Protein 4MQ3 (pdb70)

Structure (mmCIF, N/CA/C/O backbone):
data_4MQ3
#
_entry.id   4MQ3
#
_cell.length_a   28.254
_cell.length_b   66.643
_cell.length_c   32.619
_cell.angle_alpha   90.00
_cell.angle_beta   103.43
_cell.angle_gamma   90.00
#
_symmetry.space_group_name_H-M   'P 1 21 1'
#
loop_
_entity.id
_entity.type
_entity.pdbx_description
1 polymer Integrase
2 water water
#
loop_
_atom_site.group_PDB
_atom_site.id
_atom_site.type_symbol
_atom_site.label_atom_id
_atom_site.label_alt_id
_atom_site.label_comp_id
_atom_site.label_asym_id
_atom_site.label_entity_id
_atom_site.label_seq_id
_atom_site.pdbx_PDB_ins_code
_atom_site.Cartn_x
_atom_site.Cartn_y
_atom_site.Cartn_z
_atom_site.occupancy
_atom_site.B_iso_or_equiv
_atom_site.auth_seq_id
_atom_site.auth_comp_id
_atom_site.auth_asym_id
_atom_site.auth_atom_id
_atom_site.pdbx_PDB_model_num
ATOM 1 N N . MET A 1 4 ? 11.084 13.034 1.308 1.00 58.73 60 MET A N 1
ATOM 2 C CA . MET A 1 4 ? 12.234 13.829 0.837 1.00 27.58 60 MET A CA 1
ATOM 3 C C . MET A 1 4 ? 13.245 12.904 0.146 1.00 29.39 60 MET A C 1
ATOM 4 O O . MET A 1 4 ? 14.180 13.389 -0.480 1.00 32.72 60 MET A O 1
ATOM 9 N N . GLY A 1 5 ? 13.125 11.587 0.279 1.00 26.36 61 GLY A N 1
ATOM 10 C CA . GLY A 1 5 ? 14.112 10.726 -0.418 1.00 27.92 61 GLY A CA 1
ATOM 11 C C . GLY A 1 5 ? 15.541 10.673 0.121 1.00 17.61 61 GLY A C 1
ATOM 12 O O . GLY A 1 5 ? 16.417 10.086 -0.517 1.00 17.87 61 GLY A O 1
ATOM 13 N N . ILE A 1 6 ? 15.742 11.116 1.350 1.00 16.26 62 ILE A N 1
ATOM 14 C CA . ILE A 1 6 ? 17.073 11.029 1.933 1.00 13.45 62 ILE A CA 1
ATOM 15 C C . ILE A 1 6 ? 17.130 9.718 2.745 1.00 10.53 62 ILE A C 1
ATOM 16 O O . ILE A 1 6 ? 16.259 9.474 3.625 1.00 11.41 62 ILE A O 1
ATOM 21 N N . TRP A 1 7 ? 18.197 8.943 2.499 1.00 10.23 63 TRP A N 1
ATOM 22 C CA . TRP A 1 7 ? 18.511 7.815 3.333 1.00 9.95 63 TRP A CA 1
ATOM 23 C C . TRP A 1 7 ? 19.865 7.995 3.940 1.00 8.60 63 TRP A C 1
ATOM 24 O O . TRP A 1 7 ? 20.798 8.511 3.291 1.00 10.64 63 TRP A O 1
ATOM 35 N N . GLN A 1 8 ? 20.010 7.577 5.201 1.00 7.29 64 GLN A N 1
ATOM 36 C CA . GLN A 1 8 ? 21.293 7.656 5.914 1.00 6.64 64 GLN A CA 1
ATOM 37 C C . GLN A 1 8 ? 21.734 6.250 6.237 1.00 5.93 64 GLN A C 1
ATOM 38 O O . GLN A 1 8 ? 20.930 5.477 6.783 1.00 7.30 64 GLN A O 1
ATOM 44 N N . MET A 1 9 ? 22.967 5.888 5.913 1.00 6.11 65 MET A N 1
ATOM 45 C CA . MET A 1 9 ? 23.393 4.502 6.002 1.00 6.46 65 MET A CA 1
ATOM 46 C C . MET A 1 9 ? 24.735 4.383 6.684 1.00 5.94 65 MET A C 1
ATOM 47 O O . MET A 1 9 ? 25.576 5.278 6.615 1.00 6.54 65 MET A O 1
ATOM 52 N N . ASP A 1 10 ? 24.968 3.206 7.260 1.00 6.55 66 ASP A N 1
ATOM 53 C CA . ASP A 1 10 ? 26.280 2.819 7.806 1.00 7.34 66 ASP A CA 1
ATOM 54 C C . ASP A 1 10 ? 26.325 1.321 7.949 1.00 7.13 66 ASP A C 1
ATOM 55 O O . ASP A 1 10 ? 25.292 0.669 7.996 1.00 11.56 66 ASP A O 1
ATOM 60 N N . CYS A 1 11 ? 27.525 0.776 8.120 1.00 8.30 67 CYS A N 1
ATOM 61 C CA . CYS A 1 11 ? 27.648 -0.610 8.529 1.00 9.07 67 CYS A CA 1
AT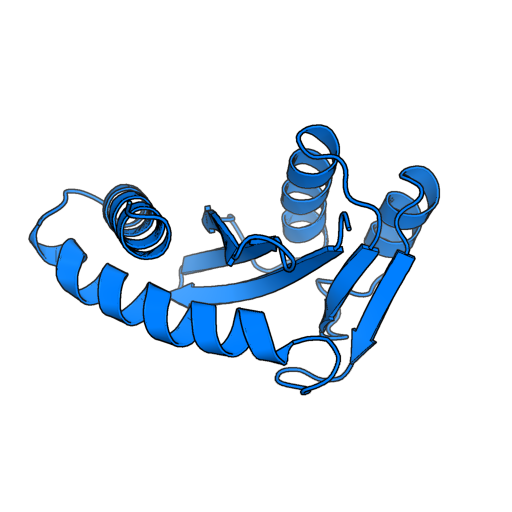OM 62 C C . CYS A 1 11 ? 27.913 -0.649 10.035 1.00 9.61 67 CYS A C 1
ATOM 63 O O . CYS A 1 11 ? 28.478 0.297 10.632 1.00 13.89 67 CYS A O 1
ATOM 66 N N . THR A 1 12 ? 27.474 -1.705 10.691 1.00 9.38 68 THR A N 1
ATOM 67 C CA . THR A 1 12 ? 27.770 -1.950 12.077 1.00 9.58 68 THR A CA 1
ATOM 68 C C . THR A 1 12 ? 28.149 -3.429 12.224 1.00 9.30 68 THR A C 1
ATOM 69 O O . THR A 1 12 ? 27.839 -4.235 11.392 1.00 13.39 68 THR A O 1
ATOM 73 N N . HIS A 1 13 ? 28.776 -3.760 13.322 1.00 11.22 69 HIS A N 1
ATOM 74 C CA . HIS A 1 13 ? 29.326 -5.060 13.564 1.00 11.62 69 HIS A CA 1
ATOM 75 C C . HIS A 1 13 ? 28.612 -5.741 14.706 1.00 11.19 69 HIS A C 1
ATOM 76 O O . HIS A 1 13 ? 28.352 -5.123 15.720 1.00 13.40 69 HIS A O 1
ATOM 83 N N . PHE A 1 14 ? 28.330 -7.032 14.545 1.00 11.84 70 PHE A N 1
ATOM 84 C CA . PHE A 1 14 ? 27.709 -7.814 15.602 1.00 10.94 70 PHE A CA 1
ATOM 85 C C . PHE A 1 14 ? 28.359 -9.159 15.615 1.00 12.22 70 PHE A C 1
ATOM 86 O O . PHE A 1 14 ? 28.183 -9.950 14.657 1.00 13.69 70 PHE A O 1
ATOM 94 N N . ASP A 1 15 ? 29.175 -9.398 16.658 1.00 15.55 71 ASP A N 1
ATOM 95 C CA . ASP A 1 15 ? 29.869 -10.671 16.783 1.00 20.14 71 ASP A CA 1
ATOM 96 C C . ASP A 1 15 ? 30.606 -11.032 15.516 1.00 18.81 71 ASP A C 1
ATOM 97 O O . ASP A 1 15 ? 30.519 -12.185 15.080 1.00 24.78 71 ASP A O 1
ATOM 102 N N . GLY A 1 16 ? 31.323 -10.072 14.912 1.00 18.41 72 GLY A N 1
ATOM 103 C CA . GLY A 1 16 ? 32.092 -10.357 13.688 1.00 22.96 72 GLY A CA 1
ATOM 104 C C . GLY A 1 16 ? 31.337 -10.330 12.370 1.00 23.87 72 GLY A C 1
ATOM 105 O O . GLY A 1 16 ? 31.968 -10.295 11.315 1.00 26.38 72 GLY A O 1
ATOM 106 N N . LYS A 1 17 ? 30.005 -10.335 12.427 1.00 14.95 73 LYS A N 1
ATOM 107 C CA . LYS A 1 17 ? 29.181 -10.175 11.225 1.00 13.18 73 LYS A CA 1
ATOM 108 C C . LYS A 1 17 ? 28.957 -8.728 10.914 1.00 11.65 73 LYS A C 1
ATOM 109 O O . LYS A 1 17 ? 29.087 -7.888 11.810 1.00 13.23 73 LYS A O 1
ATOM 115 N N . ILE A 1 18 ? 28.792 -8.423 9.634 1.00 10.90 74 ILE A N 1
ATOM 116 C CA . ILE A 1 18 ? 28.670 -7.067 9.181 1.00 10.90 74 ILE A CA 1
ATOM 117 C C . ILE A 1 18 ? 27.191 -6.828 8.795 1.00 9.60 74 ILE A C 1
ATOM 118 O O . ILE A 1 18 ? 26.640 -7.580 7.988 1.00 11.31 74 ILE A O 1
ATOM 123 N N . ILE A 1 19 ? 26.595 -5.764 9.342 1.00 9.11 75 ILE A N 1
ATOM 124 C CA . ILE A 1 19 ? 25.207 -5.462 9.068 1.00 8.73 75 ILE A CA 1
ATOM 125 C C . ILE A 1 19 ? 25.180 -4.062 8.419 1.00 7.79 75 ILE A C 1
ATOM 126 O O . ILE A 1 19 ? 25.672 -3.081 9.009 1.00 8.66 75 ILE A O 1
ATOM 131 N N . LEU A 1 20 ? 24.625 -3.991 7.235 1.00 7.59 76 LEU A N 1
ATOM 132 C CA . LEU A 1 20 ? 24.405 -2.686 6.581 1.00 7.29 76 LEU A CA 1
ATOM 133 C C . LEU A 1 20 ? 23.029 -2.176 7.019 1.00 6.70 76 LEU A C 1
ATOM 134 O O . LEU A 1 20 ? 22.034 -2.907 6.892 1.00 8.64 76 LEU A O 1
ATOM 139 N N . VAL A 1 21 ? 22.984 -0.946 7.504 1.00 6.50 77 VAL A N 1
ATOM 140 C CA . VAL A 1 21 ? 21.754 -0.339 8.054 1.00 6.73 77 VAL A CA 1
ATOM 141 C C . VAL A 1 21 ? 21.467 0.935 7.313 1.00 6.57 77 VAL A C 1
ATOM 142 O O . VAL A 1 21 ? 22.336 1.755 7.035 1.00 6.72 77 VAL A O 1
ATOM 146 N N . GLY A 1 22 ? 20.172 1.140 7.032 1.00 7.38 78 GLY A N 1
ATOM 147 C CA . GLY A 1 22 ? 19.699 2.424 6.503 1.00 7.88 78 GLY A CA 1
ATOM 148 C C . GLY A 1 22 ? 18.486 2.905 7.274 1.00 7.38 78 GLY A C 1
ATOM 149 O O . GLY A 1 22 ? 17.653 2.116 7.734 1.00 8.50 78 GLY A O 1
ATOM 150 N N . ILE A 1 23 ? 18.392 4.230 7.377 1.00 6.71 79 ILE A N 1
ATOM 151 C CA . ILE A 1 23 ? 17.187 4.900 7.863 1.00 7.32 79 ILE A CA 1
ATOM 152 C C . ILE A 1 23 ? 16.711 5.869 6.780 1.00 6.82 79 ILE A C 1
ATOM 153 O O . ILE A 1 23 ? 17.492 6.687 6.268 1.00 7.37 79 ILE A O 1
ATOM 158 N N . HIS A 1 24 ? 15.402 5.773 6.483 1.00 7.01 80 HIS A N 1
ATOM 159 C CA . HIS A 1 24 ? 14.735 6.739 5.616 1.00 7.08 80 HIS A CA 1
ATOM 160 C C . HIS A 1 24 ? 14.424 7.930 6.478 1.00 7.56 80 HIS A C 1
ATOM 161 O O . HIS A 1 24 ? 13.585 7.861 7.367 1.00 8.10 80 HIS A O 1
ATOM 168 N N . VAL A 1 25 ? 15.159 9.025 6.282 1.00 8.37 81 VAL A N 1
ATOM 169 C CA . VAL A 1 25 ? 15.160 10.096 7.219 1.00 9.64 81 VAL A CA 1
ATOM 170 C C . VAL A 1 25 ? 13.755 10.695 7.470 1.00 10.52 81 VAL A C 1
ATOM 171 O O . VAL A 1 25 ? 13.423 10.958 8.606 1.00 13.32 81 VAL A O 1
ATOM 175 N N . GLU A 1 26 ? 12.973 10.901 6.443 1.00 10.81 82 GLU A N 1
ATOM 176 C CA . GLU A 1 26 ? 11.740 11.604 6.773 1.00 13.04 82 GLU A CA 1
ATOM 177 C C . GLU A 1 26 ? 10.709 10.785 7.471 1.00 9.55 82 GLU A C 1
ATOM 178 O O . GLU A 1 26 ? 9.847 11.363 8.148 1.00 11.78 82 GLU A O 1
ATOM 184 N N . SER A 1 27 ? 10.729 9.4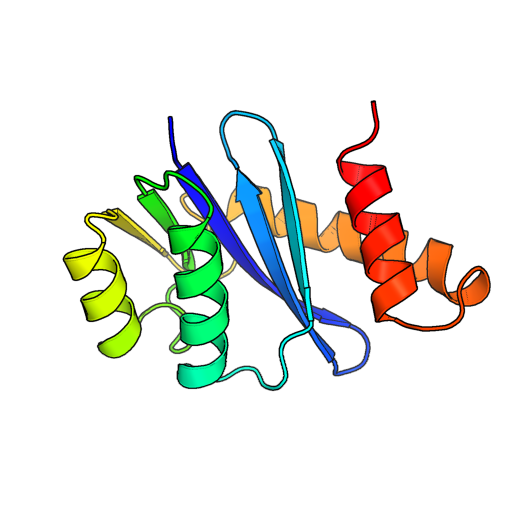49 7.355 1.00 8.32 83 SER A N 1
ATOM 185 C CA . SER A 1 27 ? 9.750 8.611 8.001 1.00 7.84 83 SER A CA 1
ATOM 186 C C . SER A 1 27 ? 10.276 7.862 9.217 1.00 8.07 83 SER A C 1
ATOM 187 O O . SER A 1 27 ? 9.455 7.324 9.967 1.00 10.22 83 SER A O 1
ATOM 190 N N . GLY A 1 28 ? 11.602 7.729 9.338 1.00 7.69 84 GLY A N 1
ATOM 191 C CA . GLY A 1 28 ? 12.176 6.844 10.359 1.00 8.81 84 GLY A CA 1
ATOM 192 C C . GLY A 1 28 ? 12.224 5.382 9.975 1.00 7.72 84 GLY A C 1
ATOM 193 O O . GLY A 1 28 ? 12.704 4.585 10.796 1.00 9.02 84 GLY A O 1
ATOM 194 N N . TYR A 1 29 ? 11.772 4.967 8.785 1.00 6.84 85 TYR A N 1
ATOM 195 C CA . TYR A 1 29 ? 11.796 3.554 8.448 1.00 7.27 85 TYR A CA 1
ATOM 196 C C . TYR A 1 29 ? 13.193 2.996 8.399 1.00 6.72 85 TYR A C 1
ATOM 197 O O . TYR A 1 29 ? 14.098 3.614 7.848 1.00 7.15 85 TYR A O 1
ATOM 206 N N . ILE A 1 30 ? 13.387 1.833 9.005 1.00 7.27 86 ILE A N 1
ATOM 207 C CA . ILE A 1 30 ? 14.677 1.174 9.096 1.00 7.28 86 ILE A CA 1
ATOM 208 C C . ILE A 1 30 ? 14.745 -0.028 8.166 1.00 7.66 86 ILE A C 1
ATOM 209 O O . ILE A 1 30 ? 13.805 -0.847 8.092 1.00 8.48 86 ILE A O 1
ATOM 214 N N . TRP A 1 31 ? 15.875 -0.170 7.498 1.00 8.18 87 TRP A N 1
ATOM 215 C CA . TRP A 1 31 ? 16.247 -1.274 6.664 1.00 9.22 87 TRP A CA 1
ATOM 216 C C . TRP A 1 31 ? 17.566 -1.851 7.129 1.00 7.93 87 TRP A C 1
ATOM 217 O O . TRP A 1 31 ? 18.457 -1.072 7.489 1.00 8.61 87 TRP A O 1
ATOM 228 N N . ALA A 1 32 ? 17.748 -3.164 7.126 1.00 8.65 88 ALA A N 1
ATOM 229 C CA . ALA A 1 32 ? 19.046 -3.712 7.452 1.00 8.99 88 ALA A CA 1
ATOM 230 C C . ALA A 1 32 ? 19.259 -5.050 6.799 1.00 10.38 88 ALA A C 1
ATOM 231 O O . ALA A 1 32 ? 18.302 -5.858 6.645 1.00 14.29 88 ALA A O 1
ATOM 233 N N . GLN A 1 33 ? 20.508 -5.352 6.460 1.00 10.66 89 GLN A N 1
ATOM 234 C CA . GLN A 1 33 ? 20.851 -6.645 5.809 1.00 14.32 89 GLN A CA 1
ATOM 235 C C . GLN A 1 33 ? 22.238 -7.038 6.263 1.00 11.16 89 GLN A C 1
ATOM 236 O O . GLN A 1 33 ? 23.130 -6.202 6.264 1.00 11.78 89 GLN A O 1
ATOM 242 N N . ILE A 1 34 ? 22.450 -8.319 6.575 1.00 11.26 90 ILE A N 1
ATOM 243 C CA . ILE A 1 34 ? 23.803 -8.802 6.770 1.00 11.43 90 ILE A CA 1
ATOM 244 C C . ILE A 1 34 ? 24.475 -8.839 5.412 1.00 11.35 90 ILE A C 1
ATOM 245 O O . ILE A 1 34 ? 23.887 -9.349 4.447 1.00 14.49 90 ILE A O 1
ATOM 250 N N . ILE A 1 35 ? 25.717 -8.385 5.346 1.00 11.81 91 ILE A N 1
ATOM 251 C CA . ILE A 1 35 ? 26.512 -8.449 4.114 1.00 12.37 91 ILE A CA 1
ATOM 252 C C . ILE A 1 35 ? 27.781 -9.269 4.372 1.00 12.20 91 ILE A C 1
ATOM 253 O O . ILE A 1 35 ? 28.221 -9.425 5.487 1.00 12.97 91 ILE A O 1
ATOM 258 N N . SER A 1 36 ? 28.362 -9.842 3.335 1.00 14.80 92 SER A N 1
ATOM 259 C CA . SER A 1 36 ? 29.384 -10.858 3.508 1.00 17.93 92 SER A CA 1
ATOM 260 C C . SER A 1 36 ? 30.687 -10.317 4.057 1.00 17.94 92 SER A C 1
ATOM 261 O O . SER A 1 36 ? 31.399 -11.013 4.778 1.00 19.90 92 SER A O 1
ATOM 264 N N . GLN A 1 37 ? 31.130 -9.169 3.585 1.00 18.33 93 GLN A N 1
ATOM 265 C CA . GLN A 1 37 ? 32.407 -8.604 4.043 1.00 24.45 93 GLN A CA 1
ATOM 266 C C . GLN A 1 37 ? 32.278 -7.121 3.996 1.00 23.68 93 GLN A C 1
ATOM 267 O O . GLN A 1 37 ? 31.459 -6.568 3.245 1.00 19.81 93 GLN A O 1
ATOM 273 N N . GLU A 1 38 ? 33.048 -6.460 4.840 1.00 22.63 94 GLU A N 1
ATOM 274 C CA . GLU A 1 38 ? 33.043 -5.050 4.834 1.00 24.08 94 GLU A CA 1
ATOM 275 C C . GLU A 1 38 ? 34.110 -4.599 3.824 1.00 21.42 94 GLU A C 1
ATOM 276 O O . GLU A 1 38 ? 35.319 -4.329 4.157 1.00 22.56 94 GLU A O 1
ATOM 282 N N . THR A 1 39 ? 33.651 -4.510 2.564 1.00 19.21 95 THR A N 1
ATOM 283 C CA . THR A 1 39 ? 34.494 -4.152 1.412 1.00 18.79 95 THR A CA 1
ATOM 284 C C . THR A 1 39 ? 33.701 -3.191 0.535 1.00 17.01 95 THR A C 1
ATOM 285 O O . THR A 1 39 ? 32.491 -3.137 0.608 1.00 16.51 95 THR A O 1
ATOM 289 N N . ALA A 1 40 ? 34.394 -2.435 -0.303 1.00 16.78 96 ALA A N 1
ATOM 290 C CA . ALA A 1 40 ? 33.731 -1.560 -1.222 1.00 15.32 96 ALA A CA 1
ATOM 291 C C . ALA A 1 40 ? 32.769 -2.296 -2.146 1.00 13.73 96 ALA A C 1
ATOM 292 O O . ALA A 1 40 ? 31.666 -1.828 -2.388 1.00 12.61 96 ALA A O 1
ATOM 294 N N . ASP A 1 41 ? 33.199 -3.416 -2.717 1.00 15.56 97 ASP A N 1
ATOM 295 C CA . ASP A 1 41 ? 32.342 -4.205 -3.637 1.00 15.07 97 ASP A CA 1
ATOM 296 C C . ASP A 1 41 ? 31.099 -4.712 -2.957 1.00 13.57 97 ASP A C 1
ATOM 297 O O . ASP A 1 41 ? 29.993 -4.605 -3.491 1.00 15.20 97 ASP A O 1
ATOM 302 N N . CYS A 1 42 ? 31.242 -5.252 -1.776 1.00 15.20 98 CYS A N 1
ATOM 303 C CA . CYS A 1 42 ? 30.056 -5.798 -1.114 1.00 13.10 98 CYS A CA 1
ATOM 304 C C . CYS A 1 42 ? 29.133 -4.652 -0.711 1.00 12.32 98 CYS A C 1
ATOM 305 O O . CYS A 1 42 ? 27.881 -4.811 -0.773 1.00 13.06 98 CYS A O 1
ATOM 308 N N . THR A 1 43 ? 29.667 -3.523 -0.214 1.00 11.91 99 THR A N 1
ATOM 309 C CA . THR A 1 43 ? 28.834 -2.429 0.207 1.00 10.92 99 THR A CA 1
ATOM 310 C C . THR A 1 43 ? 28.068 -1.868 -0.980 1.00 10.78 99 THR A C 1
ATOM 311 O O . THR A 1 43 ? 26.822 -1.677 -0.899 1.00 10.52 99 THR A O 1
ATOM 315 N N . VAL A 1 44 ? 28.693 -1.634 -2.109 1.00 10.83 100 VAL A N 1
ATOM 316 C CA . VAL A 1 44 ? 27.967 -1.022 -3.231 1.00 9.87 100 VAL A CA 1
ATOM 317 C C . VAL A 1 44 ? 26.902 -1.947 -3.797 1.00 9.35 100 VAL A C 1
ATOM 318 O O . VAL A 1 44 ? 25.874 -1.489 -4.287 1.00 9.75 100 VAL A O 1
ATOM 322 N N . LYS A 1 45 ? 27.150 -3.245 -3.791 1.00 10.56 101 LYS A N 1
ATOM 323 C CA . LYS A 1 45 ? 26.175 -4.198 -4.302 1.00 11.30 101 LYS A CA 1
ATOM 324 C C . LYS A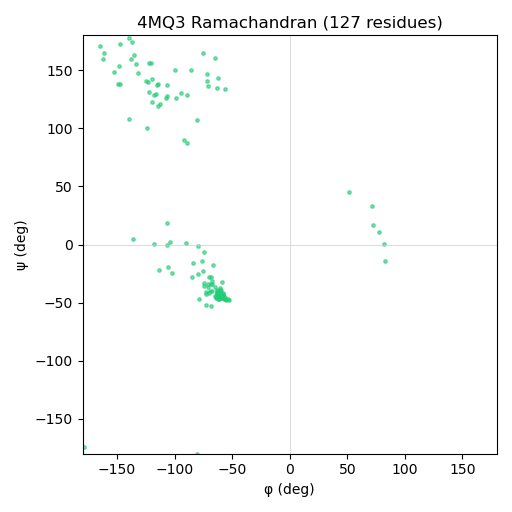 1 45 ? 24.907 -4.090 -3.510 1.00 11.59 101 LYS A C 1
ATOM 325 O O . LYS A 1 45 ? 23.786 -4.069 -4.056 1.00 11.52 101 LYS A O 1
ATOM 331 N N . ALA A 1 46 ? 25.028 -4.008 -2.170 1.00 11.36 102 ALA A N 1
ATOM 332 C CA . ALA A 1 46 ? 23.850 -3.967 -1.317 1.00 11.87 102 ALA A CA 1
ATOM 333 C C . ALA A 1 46 ? 23.175 -2.570 -1.469 1.00 11.71 102 ALA A C 1
ATOM 334 O O . ALA A 1 46 ? 21.925 -2.448 -1.516 1.00 13.24 102 ALA A O 1
ATOM 336 N N . VAL A 1 47 ? 23.970 -1.485 -1.527 1.00 11.04 103 VAL A N 1
ATOM 337 C CA . VAL A 1 47 ? 23.384 -0.165 -1.671 1.00 10.98 103 VAL A CA 1
ATOM 338 C C . VAL A 1 47 ? 22.645 -0.045 -3.003 1.00 10.97 103 VAL A C 1
ATOM 339 O O . VAL A 1 47 ? 21.543 0.507 -3.057 1.00 11.92 103 VAL A O 1
ATOM 343 N N . LEU A 1 48 ? 23.236 -0.549 -4.101 1.00 11.16 104 LEU A N 1
ATOM 344 C CA . LEU A 1 48 ? 22.592 -0.382 -5.430 1.00 11.99 104 LEU A CA 1
ATOM 345 C C . LEU A 1 48 ? 21.224 -1.027 -5.419 1.00 15.24 104 LEU A C 1
ATOM 346 O O . LEU A 1 48 ? 20.265 -0.552 -6.007 1.00 15.62 104 LEU A O 1
ATOM 351 N N . GLN A 1 49 ? 21.109 -2.161 -4.786 1.00 14.38 105 GLN A N 1
ATOM 352 C CA . GLN A 1 49 ? 19.794 -2.788 -4.816 1.00 18.83 105 GLN A CA 1
ATOM 353 C C . GLN A 1 49 ? 18.770 -2.034 -3.958 1.00 16.63 105 GLN A C 1
ATOM 354 O O . GLN A 1 49 ? 17.616 -1.967 -4.325 1.00 19.45 105 GLN A O 1
ATOM 360 N N . LEU A 1 50 ? 19.170 -1.427 -2.819 1.00 14.18 106 LEU A N 1
ATOM 361 C CA . LEU A 1 50 ? 18.301 -0.554 -2.032 1.00 14.13 106 LEU A CA 1
ATOM 362 C C . LEU A 1 50 ? 17.880 0.597 -2.893 1.00 12.50 106 LEU A C 1
ATOM 363 O O . LEU A 1 50 ? 16.711 0.928 -2.965 1.00 14.32 106 LEU A O 1
ATOM 368 N N . LEU A 1 51 ? 18.862 1.178 -3.595 1.00 12.92 107 LEU A N 1
ATOM 369 C CA . LEU A 1 51 ? 18.551 2.273 -4.551 1.00 14.04 107 LEU A CA 1
ATOM 370 C C . LEU A 1 51 ? 17.585 1.897 -5.662 1.00 15.96 107 LEU A C 1
ATOM 371 O O . LEU A 1 51 ? 16.829 2.747 -6.121 1.00 18.64 107 LEU A O 1
ATOM 376 N N . SER A 1 52 ? 17.619 0.631 -6.093 1.00 17.82 108 SER A N 1
ATOM 377 C CA . SER A 1 52 ? 16.747 0.156 -7.135 1.00 22.99 108 SER A CA 1
ATOM 378 C C . SER A 1 52 ? 15.349 -0.019 -6.647 1.00 24.02 108 SER A C 1
ATOM 379 O O . SER A 1 52 ? 14.394 0.197 -7.381 1.00 35.65 108 SER A O 1
ATOM 382 N N . ALA A 1 53 ? 15.227 -0.385 -5.397 1.00 19.11 109 ALA A N 1
ATOM 383 C CA . ALA A 1 53 ? 13.911 -0.619 -4.824 1.00 18.02 109 ALA A CA 1
ATOM 384 C C . ALA A 1 53 ? 13.212 0.593 -4.303 1.00 18.25 109 ALA A C 1
ATOM 385 O O . ALA A 1 53 ? 12.001 0.523 -4.172 1.00 29.28 109 ALA A O 1
ATOM 387 N N . HIS A 1 54 ? 13.945 1.621 -3.863 1.00 18.18 110 HIS A N 1
ATOM 388 C CA . HIS A 1 54 ? 13.369 2.817 -3.231 1.00 16.52 110 HIS A CA 1
ATOM 389 C C . HIS A 1 54 ? 13.768 4.062 -3.990 1.00 20.39 110 HIS A C 1
ATOM 390 O O . HIS A 1 54 ? 14.709 4.051 -4.748 1.00 27.75 110 HIS A O 1
ATOM 397 N N . ASN A 1 55 ? 13.005 5.116 -3.886 1.00 19.56 111 ASN A N 1
ATOM 398 C CA . ASN A 1 55 ? 13.230 6.332 -4.677 1.00 22.10 111 ASN A CA 1
ATOM 399 C C . ASN A 1 55 ? 14.126 7.236 -3.822 1.00 17.36 111 ASN A C 1
ATOM 400 O O . ASN A 1 55 ? 13.652 8.066 -3.098 1.00 23.27 111 ASN A O 1
ATOM 405 N N . VAL A 1 56 ? 15.427 7.086 -3.982 1.00 19.96 112 VAL A N 1
ATOM 406 C CA . VAL A 1 56 ? 16.430 7.769 -3.152 1.00 17.75 112 VAL A CA 1
ATOM 407 C C . VAL A 1 56 ? 16.964 8.998 -3.874 1.00 19.17 112 VAL A C 1
ATOM 408 O O . VAL A 1 56 ? 17.418 8.836 -4.997 1.00 24.55 112 VAL A O 1
ATOM 412 N N . THR A 1 57 ? 16.929 10.186 -3.264 1.00 19.08 113 THR A N 1
ATOM 413 C CA . THR A 1 57 ? 17.474 11.381 -3.866 1.00 21.43 113 THR A CA 1
ATOM 414 C C . THR A 1 57 ? 18.831 11.781 -3.296 1.00 12.13 113 THR A C 1
ATOM 415 O O . THR A 1 57 ? 19.595 12.513 -3.914 1.00 11.79 113 THR A O 1
ATOM 419 N N . GLU A 1 58 ? 19.102 11.350 -2.058 1.00 10.89 114 GLU A N 1
ATOM 420 C CA . GLU A 1 58 ? 20.333 11.698 -1.366 1.00 9.35 114 GLU A CA 1
ATOM 421 C C . GLU A 1 58 ? 20.697 10.552 -0.428 1.00 8.49 114 GLU A C 1
ATOM 422 O O . GLU A 1 58 ? 19.801 10.019 0.250 1.00 9.50 114 GLU A O 1
ATOM 428 N N . LEU A 1 59 ? 21.978 10.207 -0.385 1.00 7.32 115 LEU A N 1
ATOM 429 C CA . LEU A 1 59 ? 22.513 9.215 0.508 1.00 7.14 115 LEU A CA 1
ATOM 430 C C . LEU A 1 59 ? 23.487 9.891 1.401 1.00 6.59 115 LEU A C 1
ATOM 431 O O . LEU A 1 59 ? 24.433 10.568 0.928 1.00 7.69 115 LEU A O 1
ATOM 436 N N . GLN A 1 60 ? 23.339 9.698 2.706 1.00 6.27 116 GLN A N 1
ATOM 437 C CA . GLN A 1 60 ? 24.185 10.287 3.737 1.00 6.46 116 GLN A CA 1
ATOM 438 C C . GLN A 1 60 ? 24.977 9.161 4.394 1.00 5.68 116 GLN A C 1
ATOM 439 O O . GLN A 1 60 ? 24.402 8.210 4.931 1.00 6.55 116 GLN A O 1
ATOM 445 N N . THR A 1 61 ? 26.306 9.245 4.333 1.00 6.25 117 THR A N 1
ATOM 446 C CA . THR A 1 61 ? 27.188 8.174 4.790 1.00 6.00 117 THR A CA 1
ATOM 447 C C . THR A 1 61 ? 28.366 8.773 5.511 1.00 5.93 117 THR A C 1
ATOM 448 O O . THR A 1 61 ? 28.567 9.986 5.592 1.00 6.11 117 THR A O 1
ATOM 452 N N . ASP A 1 62 ? 29.236 7.888 6.038 1.00 6.33 118 ASP A N 1
ATOM 453 C CA . ASP A 1 62 ? 30.561 8.316 6.441 1.00 7.02 118 ASP A CA 1
ATOM 454 C C . ASP A 1 62 ? 31.484 8.406 5.220 1.00 6.25 118 ASP A C 1
ATOM 455 O O . ASP A 1 62 ? 31.087 8.230 4.068 1.00 6.96 118 ASP A O 1
ATOM 460 N N . ASN A 1 63 ? 32.746 8.792 5.470 1.00 6.72 119 ASN A N 1
ATOM 461 C CA . ASN A 1 63 ? 33.731 9.064 4.431 1.00 7.13 119 ASN A CA 1
ATOM 462 C C . ASN A 1 63 ? 34.790 7.979 4.333 1.00 7.52 119 ASN A C 1
ATOM 463 O O . ASN A 1 63 ? 35.844 8.186 3.726 1.00 8.66 119 ASN A O 1
ATOM 468 N N . GLY A 1 64 ? 34.503 6.812 4.870 1.00 8.06 120 GLY A N 1
ATOM 469 C CA . GLY A 1 64 ? 35.403 5.674 4.798 1.00 9.21 120 GLY A CA 1
ATOM 470 C C . GLY A 1 64 ? 35.399 5.028 3.442 1.00 8.31 120 GLY A C 1
ATOM 471 O O . GLY A 1 64 ? 34.533 5.284 2.587 1.00 8.28 120 GLY A O 1
ATOM 472 N N . PRO A 1 65 ? 36.405 4.188 3.193 1.00 9.63 121 PRO A N 1
ATOM 473 C CA . PRO A 1 65 ? 36.652 3.708 1.849 1.00 9.64 121 PRO A CA 1
ATOM 474 C C . PRO A 1 65 ? 35.545 2.821 1.348 1.00 9.62 121 PRO A C 1
ATOM 475 O O . PRO A 1 65 ? 35.467 2.638 0.138 1.00 13.52 121 PRO A O 1
ATOM 479 N N . ASN A 1 66 ? 34.699 2.283 2.164 1.00 10.52 122 ASN A N 1
ATOM 480 C CA . ASN A 1 66 ? 33.596 1.413 1.809 1.00 15.19 122 ASN A CA 1
ATOM 481 C C . ASN A 1 66 ? 32.339 2.185 1.264 1.00 11.87 122 ASN A C 1
ATOM 482 O O . ASN A 1 66 ? 31.533 1.667 0.477 1.00 14.68 122 ASN A O 1
ATOM 487 N N . PHE A 1 67 ? 32.214 3.443 1.669 1.00 10.77 123 PHE A N 1
ATOM 488 C CA . PHE A 1 67 ? 31.045 4.271 1.262 1.00 10.39 123 PHE A CA 1
ATOM 489 C C . PHE A 1 67 ? 31.469 5.393 0.370 1.00 9.82 123 PHE A C 1
ATOM 490 O O . PHE A 1 67 ? 30.630 5.953 -0.359 1.00 13.04 123 PHE A O 1
ATOM 498 N N . LYS A 1 68 ? 32.720 5.795 0.400 1.00 8.93 124 LYS A N 1
ATOM 499 C CA . LYS A 1 68 ? 33.214 6.926 -0.373 1.00 9.54 124 LYS A CA 1
ATOM 500 C C . LYS A 1 68 ? 34.365 6.384 -1.192 1.00 9.27 124 LYS A C 1
ATOM 501 O O . LYS A 1 68 ? 35.495 6.148 -0.697 1.00 12.09 124 LYS A O 1
ATOM 507 N N . ASN A 1 69 ? 34.119 6.101 -2.465 1.00 10.48 125 ASN A N 1
ATOM 508 C CA . ASN A 1 69 ? 35.130 5.542 -3.366 1.00 11.01 125 ASN A CA 1
ATOM 509 C C . ASN A 1 69 ? 34.621 5.714 -4.793 1.00 10.86 125 ASN A C 1
ATOM 510 O O . ASN A 1 69 ? 33.470 6.101 -4.985 1.00 11.22 125 ASN A O 1
ATOM 515 N N . GLN A 1 70 ? 35.442 5.454 -5.784 1.00 12.42 126 GLN A N 1
ATOM 516 C CA . GLN A 1 70 ? 35.075 5.768 -7.177 1.00 13.68 126 GLN A CA 1
ATOM 517 C C . GLN A 1 70 ? 33.938 4.923 -7.702 1.00 11.63 126 GLN A C 1
ATOM 518 O O . GLN A 1 70 ? 33.152 5.380 -8.563 1.00 11.92 126 GLN A O 1
ATOM 524 N N . LYS A 1 71 ? 33.770 3.698 -7.274 1.00 10.73 127 LYS A N 1
ATOM 525 C CA . LYS A 1 71 ? 32.704 2.820 -7.689 1.00 11.59 127 LYS A CA 1
ATOM 526 C C . LYS A 1 71 ? 31.350 3.330 -7.153 1.00 9.63 127 LYS A C 1
ATOM 527 O O . LYS A 1 71 ? 30.392 3.508 -7.912 1.00 10.37 127 LYS A O 1
ATOM 533 N N . MET A 1 72 ? 31.282 3.554 -5.859 1.00 10.33 128 MET A N 1
ATOM 534 C CA . MET A 1 72 ? 30.111 4.134 -5.244 1.00 9.92 128 MET A CA 1
ATOM 535 C C . MET A 1 72 ? 29.772 5.476 -5.891 1.00 9.01 128 MET A C 1
ATOM 536 O O . MET A 1 72 ? 28.619 5.811 -6.164 1.00 8.98 128 MET A O 1
ATOM 541 N N . GLU A 1 73 ? 30.813 6.329 -6.097 1.00 9.56 129 GLU A N 1
ATOM 542 C CA . GLU A 1 73 ? 30.618 7.627 -6.692 1.00 10.70 129 GLU A CA 1
ATOM 543 C C . GLU A 1 73 ? 29.930 7.452 -8.057 1.00 9.46 129 GLU A C 1
ATOM 544 O O . GLU A 1 73 ? 29.011 8.220 -8.376 1.00 10.54 129 GLU A O 1
ATOM 550 N N . GLY A 1 74 ? 30.436 6.518 -8.855 1.00 9.87 130 GLY A N 1
ATOM 551 C CA . GLY A 1 74 ? 29.850 6.295 -10.179 1.00 10.51 130 GLY A CA 1
ATOM 552 C C . GLY A 1 74 ? 28.419 5.813 -10.115 1.00 8.74 130 GLY A C 1
ATOM 553 O O . GLY A 1 74 ? 27.557 6.267 -10.891 1.00 8.68 130 GLY A O 1
ATOM 554 N N . VAL A 1 75 ? 28.123 4.876 -9.201 1.00 7.95 131 VAL A N 1
ATOM 555 C CA . VAL A 1 75 ? 26.780 4.383 -9.038 1.00 8.01 131 VAL A CA 1
ATOM 556 C C . VAL A 1 75 ? 25.828 5.484 -8.623 1.00 7.64 131 VAL A C 1
ATOM 557 O O . VAL A 1 75 ? 24.727 5.636 -9.161 1.00 8.73 131 VAL A O 1
ATOM 561 N N . LEU A 1 76 ? 26.249 6.274 -7.636 1.00 7.66 132 LEU A N 1
ATOM 562 C CA . LEU A 1 76 ? 25.353 7.311 -7.140 1.00 9.14 132 LEU A CA 1
ATOM 563 C C . LEU A 1 76 ? 25.155 8.385 -8.267 1.00 9.14 132 LEU A C 1
ATOM 564 O O . LEU A 1 76 ? 24.022 8.858 -8.457 1.00 10.36 132 LEU A O 1
ATOM 569 N N . ASN A 1 77 ? 26.215 8.732 -8.989 1.00 9.25 133 ASN A N 1
ATOM 570 C CA . ASN A 1 77 ? 26.009 9.688 -10.066 1.00 10.78 133 ASN A CA 1
ATOM 571 C C . ASN A 1 77 ? 25.084 9.100 -11.131 1.00 10.77 133 ASN A C 1
ATOM 572 O O . ASN A 1 77 ? 24.130 9.759 -11.595 1.00 12.55 133 ASN A O 1
ATOM 577 N N . TYR A 1 78 ? 25.313 7.839 -11.517 1.00 10.42 134 TYR A N 1
ATOM 578 C CA . TYR A 1 78 ? 24.394 7.240 -12.535 1.00 10.25 134 TYR A CA 1
ATOM 579 C C . TYR A 1 78 ? 22.944 7.254 -12.060 1.00 10.78 134 TYR A C 1
ATOM 580 O O . TYR A 1 78 ? 21.992 7.484 -12.845 1.00 12.97 134 TYR A O 1
ATOM 589 N N . MET A 1 79 ? 22.748 6.922 -10.769 1.00 9.85 135 MET A N 1
ATOM 590 C CA . MET A 1 79 ? 21.390 6.834 -10.216 1.00 11.38 135 MET A CA 1
ATOM 591 C C . MET A 1 79 ? 20.786 8.181 -9.856 1.00 11.76 135 MET A C 1
ATOM 592 O O . MET A 1 79 ? 19.640 8.247 -9.435 1.00 14.33 135 MET A O 1
ATOM 597 N N . GLY A 1 80 ? 21.498 9.277 -10.039 1.00 11.30 136 GLY A N 1
ATOM 598 C CA . GLY A 1 80 ? 20.987 10.613 -9.770 1.00 13.04 136 GLY A CA 1
ATOM 599 C C . GLY A 1 80 ? 20.837 10.886 -8.279 1.00 12.22 136 GLY A C 1
ATOM 600 O O . GLY A 1 80 ? 19.970 11.651 -7.893 1.00 15.97 136 GLY A O 1
ATOM 601 N N . VAL A 1 81 ? 21.711 10.314 -7.452 1.00 10.34 137 VAL A N 1
ATOM 602 C CA . VAL A 1 81 ? 21.642 10.428 -6.001 1.00 9.98 137 VAL A CA 1
ATOM 603 C C . VAL A 1 81 ? 22.773 11.345 -5.543 1.00 8.82 137 VAL A C 1
ATOM 604 O O . VAL A 1 81 ? 23.950 11.080 -5.787 1.00 11.20 137 VAL A O 1
ATOM 608 N N . LYS A 1 82 ? 22.410 12.401 -4.773 1.00 9.06 138 LYS A N 1
ATOM 609 C CA . LYS A 1 82 ? 23.381 13.261 -4.128 1.00 9.25 138 LYS A CA 1
ATOM 610 C C . LYS A 1 82 ? 24.048 12.518 -2.977 1.00 8.26 138 LYS A C 1
ATOM 611 O O . LYS A 1 82 ? 23.390 11.808 -2.265 1.00 10.86 138 LYS A O 1
ATOM 617 N N . HIS A 1 83 ? 25.343 12.713 -2.813 1.00 8.52 139 HIS A N 1
ATOM 618 C CA . HIS A 1 83 ? 26.098 12.001 -1.753 1.00 7.97 139 HIS A CA 1
ATOM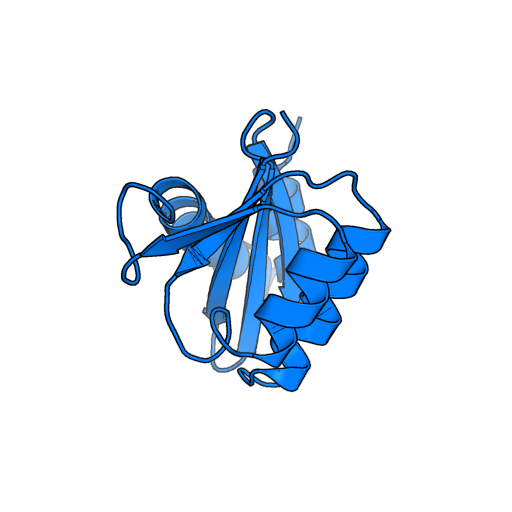 619 C C . HIS A 1 83 ? 26.589 13.040 -0.748 1.00 8.18 139 HIS A C 1
ATOM 620 O O . HIS A 1 83 ? 27.348 13.940 -1.145 1.00 9.96 139 HIS A O 1
ATOM 627 N N . LYS A 1 84 ? 26.168 12.939 0.505 1.00 7.36 140 LYS A N 1
ATOM 628 C CA . LYS A 1 84 ? 26.692 13.789 1.577 1.00 8.14 140 LYS A CA 1
ATOM 629 C C . LYS A 1 84 ? 27.419 12.894 2.567 1.00 6.92 140 LYS A C 1
ATOM 630 O O . LYS A 1 84 ? 26.917 11.829 2.935 1.00 7.95 140 LYS A O 1
ATOM 636 N N . PHE A 1 85 ? 28.571 13.337 3.019 1.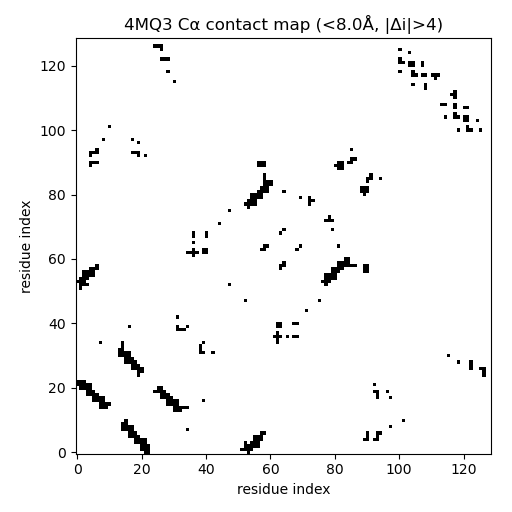00 7.25 141 PHE A N 1
ATOM 637 C CA . PHE A 1 85 ? 29.404 12.489 3.858 1.00 7.54 141 PHE A CA 1
ATOM 638 C C . PHE A 1 85 ? 30.177 13.311 4.848 1.00 7.61 141 PHE A C 1
ATOM 639 O O . PHE A 1 85 ? 30.185 14.543 4.782 1.00 10.45 141 PHE A O 1
ATOM 647 N N . GLY A 1 86 ? 30.853 12.654 5.758 1.00 7.37 142 GLY A N 1
ATOM 648 C CA . GLY A 1 86 ? 31.668 13.272 6.787 1.00 7.58 142 GLY A CA 1
ATOM 649 C C . GLY A 1 86 ? 32.282 12.152 7.603 1.00 7.01 142 GLY A C 1
ATOM 650 O O . GLY A 1 86 ? 32.141 10.977 7.280 1.00 7.41 142 GLY A O 1
ATOM 651 N N . ILE A 1 87 ? 32.972 12.516 8.688 1.00 7.03 143 ILE A N 1
ATOM 652 C CA . ILE A 1 87 ? 33.691 11.503 9.457 1.00 7.43 143 ILE A CA 1
ATOM 653 C C . ILE A 1 87 ? 32.742 10.516 10.087 1.00 7.14 143 ILE A C 1
ATOM 654 O O . ILE A 1 87 ? 31.548 10.830 10.341 1.00 7.23 143 ILE A O 1
ATOM 659 N N . PRO A 1 88 ? 33.212 9.338 10.472 1.00 7.95 144 PRO A N 1
ATOM 660 C CA . PRO A 1 88 ? 32.334 8.431 11.213 1.00 8.60 144 PRO A CA 1
ATOM 661 C C . PRO A 1 88 ? 31.771 9.115 12.485 1.00 8.33 144 PRO A C 1
ATOM 662 O O . PRO A 1 88 ? 32.460 9.811 13.193 1.00 9.02 144 PRO A O 1
ATOM 666 N N . GLY A 1 89 ? 30.463 8.935 12.657 1.00 8.34 145 GLY A N 1
ATOM 667 C CA . GLY A 1 89 ? 29.764 9.483 13.821 1.00 9.87 145 GLY A CA 1
ATOM 668 C C . GLY A 1 89 ? 29.481 11.005 13.695 1.00 8.60 145 GLY A C 1
ATOM 669 O O . GLY A 1 89 ? 29.002 11.586 14.662 1.00 9.84 145 GLY A O 1
ATOM 670 N N . ASN A 1 90 ? 29.675 11.636 12.524 1.00 7.61 146 ASN A N 1
ATOM 671 C CA . ASN A 1 90 ? 29.494 13.049 12.434 1.00 7.46 146 ASN A CA 1
ATOM 672 C C . ASN A 1 90 ? 28.029 13.431 12.520 1.00 7.52 146 ASN A C 1
ATOM 673 O O . ASN A 1 90 ? 27.163 12.729 11.960 1.00 7.97 146 ASN A O 1
ATOM 678 N N . PRO A 1 91 ? 27.704 14.592 13.105 1.00 8.35 147 PRO A N 1
ATOM 679 C CA . PRO A 1 91 ? 26.282 14.931 13.280 1.00 9.56 147 PRO A CA 1
ATOM 680 C C . PRO A 1 91 ? 25.603 15.388 12.007 1.00 10.85 147 PRO A C 1
ATOM 681 O O . PRO A 1 91 ? 24.382 15.530 12.027 1.00 18.20 147 PRO A O 1
ATOM 685 N N . GLN A 1 92 ? 26.316 15.726 10.965 1.00 8.50 148 GLN A N 1
ATOM 686 C CA . GLN A 1 92 ? 25.648 16.145 9.726 1.00 9.61 148 GLN A CA 1
ATOM 687 C C . GLN A 1 92 ? 25.120 14.995 8.926 1.00 8.89 148 GLN A C 1
ATOM 688 O O . GLN A 1 92 ? 23.946 15.060 8.517 1.00 13.71 148 GLN A O 1
ATOM 694 N N . SER A 1 93 ? 25.893 13.948 8.705 1.00 7.22 149 SER A N 1
ATOM 695 C CA . SER A 1 93 ? 25.485 12.864 7.820 1.00 7.67 149 SER A CA 1
ATOM 696 C C . SER A 1 93 ? 25.355 11.529 8.471 1.00 6.54 149 SER A C 1
ATOM 697 O O . SER A 1 93 ? 25.040 10.588 7.766 1.00 7.67 149 SER A O 1
ATOM 700 N N . GLN A 1 94 ? 25.613 11.435 9.787 1.00 7.10 150 GLN A N 1
ATOM 701 C CA . GLN A 1 94 ? 25.584 10.142 10.445 1.00 7.72 150 GLN A CA 1
ATOM 702 C C . GLN A 1 94 ? 24.855 10.160 11.797 1.00 8.49 150 GLN A C 1
ATOM 703 O O . GLN A 1 94 ? 24.826 9.071 12.454 1.00 9.45 150 GLN A O 1
ATOM 709 N N . ALA A 1 95 ? 24.232 11.251 12.240 1.00 9.66 151 ALA A N 1
ATOM 710 C CA . ALA A 1 95 ? 23.689 11.292 13.583 1.00 10.96 151 ALA A CA 1
ATOM 711 C C . ALA A 1 95 ? 22.589 10.266 13.801 1.00 9.34 151 ALA A C 1
ATOM 712 O O . ALA A 1 95 ? 22.490 9.660 14.889 1.00 11.26 151 ALA A O 1
ATOM 714 N N . LEU A 1 96 ? 21.734 10.147 12.809 1.00 8.30 152 LEU A N 1
ATOM 715 C CA . LEU A 1 96 ? 20.535 9.331 12.966 1.00 8.06 152 LEU A CA 1
ATOM 716 C C . LEU A 1 96 ? 20.939 7.864 12.963 1.00 7.39 152 LEU A C 1
ATOM 717 O O . LEU A 1 96 ? 20.500 7.076 13.842 1.00 7.74 152 LEU A O 1
ATOM 722 N N . VAL A 1 97 ? 21.713 7.403 11.952 1.00 6.94 153 VAL A N 1
ATOM 723 C CA . VAL A 1 97 ? 22.014 6.011 11.856 1.00 7.04 153 VAL A CA 1
ATOM 724 C C . VAL A 1 97 ? 22.933 5.542 12.993 1.00 6.36 153 VAL A C 1
ATOM 725 O O . VAL A 1 97 ? 22.847 4.400 13.388 1.00 7.26 153 VAL A O 1
ATOM 729 N N . GLU A 1 98 ? 23.762 6.455 13.536 1.00 7.57 154 GLU A N 1
ATOM 730 C CA . GLU A 1 98 ? 24.580 6.069 14.689 1.00 8.42 154 GLU A CA 1
ATOM 731 C C . GLU A 1 98 ? 23.684 5.574 15.802 1.00 8.13 154 GLU A C 1
ATOM 732 O O . GLU A 1 98 ? 23.982 4.570 16.458 1.00 9.16 154 GLU A O 1
ATOM 738 N N . ASN A 1 99 ? 22.611 6.314 16.088 1.00 7.38 155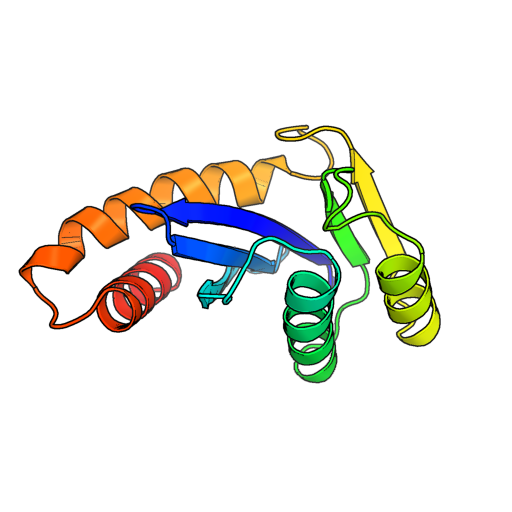 ASN A N 1
ATOM 739 C CA . ASN A 1 99 ? 21.729 5.984 17.188 1.00 7.87 155 ASN A CA 1
ATOM 740 C C . ASN A 1 99 ? 20.851 4.772 16.854 1.00 6.71 155 ASN A C 1
ATOM 741 O O . ASN A 1 99 ? 20.536 3.94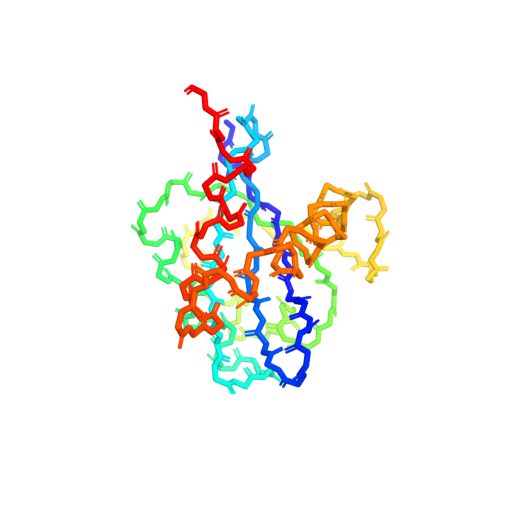9 17.743 1.00 7.24 155 ASN A O 1
ATOM 746 N N . VAL A 1 100 ? 20.440 4.655 15.570 1.00 6.60 156 VAL A N 1
ATOM 747 C CA . VAL A 1 100 ? 19.789 3.423 15.141 1.00 6.58 156 VAL A CA 1
ATOM 748 C C . VAL A 1 100 ? 20.666 2.226 15.440 1.00 6.17 156 VAL A C 1
ATOM 749 O O . VAL A 1 100 ? 20.202 1.193 15.944 1.00 7.05 156 VAL A O 1
ATOM 753 N N . ASN A 1 101 ? 21.948 2.305 15.087 1.00 6.74 157 ASN A N 1
ATOM 754 C CA . ASN A 1 101 ? 22.833 1.134 15.255 1.00 6.56 157 ASN A CA 1
ATOM 755 C C . ASN A 1 101 ? 22.967 0.735 16.692 1.00 6.15 157 ASN A C 1
ATOM 756 O O . ASN A 1 101 ? 22.929 -0.471 17.021 1.00 7.29 157 ASN A O 1
ATOM 761 N N . HIS A 1 102 ? 23.096 1.696 17.618 1.00 6.95 158 HIS A N 1
ATOM 762 C CA . HIS A 1 102 ? 23.147 1.361 19.028 1.00 6.96 158 HIS A CA 1
ATOM 763 C C . HIS A 1 102 ? 21.877 0.616 19.456 1.00 7.21 158 HIS A C 1
ATOM 764 O O . HIS A 1 102 ? 21.942 -0.421 20.136 1.00 8.21 158 HIS A O 1
ATOM 771 N N . THR A 1 103 ? 20.738 1.123 19.032 1.00 6.55 159 THR A N 1
ATOM 772 C CA . THR A 1 103 ? 19.457 0.540 19.469 1.00 6.80 159 THR A CA 1
ATOM 773 C C . THR A 1 103 ? 19.195 -0.809 18.816 1.00 6.73 159 THR A C 1
ATOM 774 O O . THR A 1 103 ? 18.751 -1.770 19.475 1.00 7.26 159 THR A O 1
ATOM 778 N N . LEU A 1 104 ? 19.484 -0.897 17.497 1.00 6.97 160 LEU A N 1
ATOM 779 C CA . LEU A 1 104 ? 19.318 -2.146 16.762 1.00 7.28 160 LEU A CA 1
ATOM 780 C C . LEU A 1 104 ? 20.059 -3.294 17.481 1.00 7.04 160 LEU A C 1
ATOM 781 O O . LEU A 1 104 ? 19.528 -4.387 17.622 1.00 7.40 160 LEU A O 1
ATOM 786 N N . LYS A 1 105 ? 21.327 -3.051 17.860 1.00 7.19 161 LYS A N 1
ATOM 787 C CA . LYS A 1 105 ? 22.111 -4.144 18.405 1.00 8.05 161 LYS A CA 1
ATOM 788 C C . LYS A 1 105 ? 21.615 -4.554 19.802 1.00 7.47 161 LYS A C 1
ATOM 789 O O . LYS A 1 105 ? 21.724 -5.742 20.138 1.00 7.87 161 LYS A O 1
ATOM 795 N N . VAL A 1 106 ? 21.016 -3.646 20.570 1.00 7.03 162 VAL A N 1
ATOM 796 C CA . VAL A 1 106 ? 20.373 -4.049 21.834 1.00 7.60 162 VAL A CA 1
ATOM 797 C C . VAL A 1 106 ? 19.195 -4.966 21.548 1.00 6.92 162 VAL A C 1
ATOM 798 O O . VAL A 1 106 ? 19.035 -6.005 22.166 1.00 8.12 162 VAL A O 1
ATOM 802 N N . TRP A 1 107 ? 18.379 -4.596 20.543 1.00 7.13 163 TRP A N 1
ATOM 803 C CA . TRP A 1 107 ? 17.289 -5.503 20.187 1.00 7.23 163 TRP A CA 1
ATOM 804 C C . TRP A 1 107 ? 17.820 -6.830 19.682 1.00 6.69 163 TRP A C 1
ATOM 805 O O . TRP A 1 107 ? 17.208 -7.850 19.996 1.00 7.96 163 TRP A O 1
ATOM 816 N N . ILE A 1 108 ? 18.889 -6.843 18.892 1.00 7.02 164 ILE A N 1
ATOM 817 C CA . ILE A 1 108 ? 19.406 -8.140 18.455 1.00 7.50 164 ILE A CA 1
ATOM 818 C C . ILE A 1 108 ? 19.796 -8.996 19.651 1.00 7.53 164 ILE A C 1
ATOM 819 O O . ILE A 1 108 ? 19.458 -10.190 19.699 1.00 8.04 164 ILE A O 1
ATOM 824 N N . GLN A 1 109 ? 20.461 -8.373 20.637 1.00 7.96 165 GLN A N 1
ATOM 825 C CA . GLN A 1 109 ? 20.801 -9.116 21.854 1.00 9.06 165 GLN A CA 1
ATOM 826 C C . GLN A 1 109 ? 19.574 -9.690 22.558 1.00 8.87 165 GLN A C 1
ATOM 827 O O . GLN A 1 109 ? 19.585 -10.807 23.054 1.00 10.00 165 GLN A O 1
ATOM 833 N N . LYS A 1 110 ? 18.521 -8.868 22.629 1.00 8.93 166 LYS A N 1
ATOM 834 C CA . LYS A 1 110 ? 17.281 -9.353 23.220 1.00 8.92 166 LYS A CA 1
ATOM 835 C C . LYS A 1 110 ? 16.698 -10.547 22.472 1.00 8.13 166 LYS A C 1
ATOM 836 O O . LYS A 1 110 ? 16.255 -11.526 23.104 1.00 9.81 166 LYS A O 1
ATOM 842 N N . PHE A 1 111 ? 16.701 -10.507 21.139 1.00 8.60 167 PHE A N 1
ATOM 843 C CA . PHE A 1 111 ? 16.070 -11.567 20.324 1.00 8.64 167 PHE A CA 1
ATOM 844 C C . PHE A 1 111 ? 16.959 -12.775 20.083 1.00 8.52 167 PHE A C 1
ATOM 845 O O . PHE A 1 111 ? 16.451 -13.845 19.708 1.00 9.16 167 PHE A O 1
ATOM 853 N N . LEU A 1 112 ? 18.273 -12.658 20.324 1.00 9.07 168 LEU A N 1
ATOM 854 C CA . LEU A 1 112 ? 19.151 -13.783 20.015 1.00 9.73 168 LEU A CA 1
ATOM 855 C C . LEU A 1 112 ? 18.721 -15.107 20.661 1.00 9.36 168 LEU A C 1
ATOM 856 O O . LEU A 1 112 ? 18.700 -16.143 19.999 1.00 11.25 168 LEU A O 1
ATOM 861 N N . PRO A 1 113 ? 18.391 -15.103 21.966 1.00 8.84 169 PRO A N 1
ATOM 862 C CA . PRO A 1 113 ? 17.995 -16.382 22.571 1.00 9.91 169 PRO A CA 1
ATOM 863 C C . PRO A 1 113 ? 16.592 -16.883 22.194 1.00 8.28 169 PRO A C 1
ATOM 864 O O . PRO A 1 113 ? 16.182 -17.968 22.588 1.00 9.62 169 PRO A O 1
ATOM 868 N N . GLU A 1 114 ? 15.858 -16.041 21.469 1.00 8.31 170 GLU A N 1
ATOM 869 C CA . GLU A 1 114 ? 14.462 -16.254 21.079 1.00 8.89 170 GLU A CA 1
ATOM 870 C C . GLU A 1 114 ? 14.302 -16.653 19.622 1.00 9.31 170 GLU A C 1
ATOM 871 O O . GLU A 1 114 ? 13.166 -16.829 19.153 1.00 11.21 170 GLU A O 1
ATOM 877 N N . THR A 1 115 ? 15.403 -16.802 18.906 1.00 8.09 171 THR A N 1
ATOM 878 C CA . THR A 1 115 ? 15.411 -17.042 17.475 1.00 9.27 171 THR A CA 1
ATOM 879 C C . THR A 1 115 ? 16.438 -18.125 17.161 1.00 8.88 171 THR A C 1
ATOM 880 O O . THR A 1 115 ? 17.195 -18.531 18.030 1.00 8.88 171 THR A O 1
ATOM 884 N N . THR A 1 116 ? 16.488 -18.551 15.890 1.00 8.89 172 THR A N 1
ATOM 885 C CA . THR A 1 116 ? 17.373 -19.628 15.461 1.00 9.84 172 THR A CA 1
ATOM 886 C C . THR A 1 116 ? 18.566 -19.155 14.645 1.00 9.84 172 THR A C 1
ATOM 887 O O . THR A 1 116 ? 19.382 -19.982 14.257 1.00 11.88 172 THR A O 1
ATOM 891 N N . SER A 1 117 ? 18.713 -17.858 14.387 1.00 9.85 173 SER A N 1
ATOM 892 C CA . SER A 1 117 ? 19.853 -17.351 13.622 1.00 11.40 173 SER A CA 1
ATOM 893 C C . SER A 1 117 ? 19.994 -15.860 13.855 1.00 10.92 173 SER A C 1
ATOM 894 O O . SER A 1 117 ? 19.015 -15.188 14.226 1.00 10.12 173 SER A O 1
ATOM 897 N N . LEU A 1 118 ? 21.201 -15.325 13.587 1.00 10.65 174 LEU A N 1
ATOM 898 C CA . LEU A 1 118 ? 21.371 -13.912 13.642 1.00 10.87 174 LEU A CA 1
ATOM 899 C C . LEU A 1 118 ? 20.464 -13.229 12.636 1.00 11.19 174 LEU A C 1
ATOM 900 O O . LEU A 1 118 ? 19.922 -12.172 12.937 1.00 10.54 174 LEU A O 1
ATOM 905 N N . ASP A 1 119 ? 20.315 -13.774 11.435 1.00 11.20 175 ASP A N 1
ATOM 906 C CA . ASP A 1 119 ? 19.472 -13.100 10.461 1.00 11.84 175 ASP A CA 1
ATOM 907 C C . ASP A 1 119 ? 18.046 -12.992 10.981 1.00 10.44 175 ASP A C 1
ATOM 908 O O . ASP A 1 119 ? 17.373 -11.971 10.812 1.00 10.76 175 ASP A O 1
ATOM 913 N N . ASN A 1 120 ? 17.540 -14.019 11.680 1.00 11.10 176 ASN A N 1
ATOM 914 C CA . ASN A 1 120 ? 16.182 -13.939 12.230 1.00 10.89 176 ASN A CA 1
ATOM 915 C C . ASN A 1 120 ? 16.074 -12.961 13.397 1.00 9.93 176 ASN A C 1
ATOM 916 O O . ASN A 1 120 ? 15.086 -12.228 13.530 1.00 10.67 176 ASN A O 1
ATOM 921 N N . ALA A 1 121 ? 17.135 -12.898 14.244 1.00 9.30 177 ALA A N 1
ATOM 922 C CA . ALA A 1 121 ? 17.183 -11.928 15.312 1.00 9.17 177 ALA A CA 1
ATOM 923 C C . ALA A 1 121 ? 17.190 -10.503 14.722 1.00 8.44 177 ALA A C 1
ATOM 924 O O . ALA A 1 121 ? 16.538 -9.585 15.247 1.00 8.93 177 ALA A O 1
ATOM 926 N N . LEU A 1 122 ? 17.958 -10.286 13.636 1.00 8.88 178 LEU A N 1
ATOM 927 C CA . LEU A 1 122 ? 17.987 -8.988 12.953 1.00 8.61 178 LEU A CA 1
ATOM 928 C C . LEU A 1 122 ? 16.627 -8.618 12.436 1.00 8.66 178 LEU A C 1
ATOM 929 O O . LEU A 1 122 ? 16.194 -7.469 12.581 1.00 8.66 178 LEU A O 1
ATOM 934 N N . SER A 1 123 ? 15.930 -9.565 11.790 1.00 9.51 179 SER A N 1
ATOM 935 C CA . SER A 1 123 ? 14.608 -9.242 11.286 1.00 10.13 179 SER A CA 1
ATOM 936 C C . SER A 1 123 ? 13.686 -8.792 12.396 1.00 9.26 179 SER A C 1
ATOM 937 O O . SER A 1 123 ? 12.903 -7.854 12.228 1.00 9.94 179 SER A O 1
ATOM 940 N N . LEU A 1 124 ? 13.697 -9.506 13.506 1.00 9.75 180 LEU A N 1
ATOM 941 C CA . LEU A 1 124 ? 12.864 -9.081 14.631 1.00 9.90 180 LEU A CA 1
ATOM 942 C C . LEU A 1 124 ? 13.290 -7.747 15.207 1.00 9.09 180 LEU A C 1
ATOM 943 O O . LEU A 1 124 ? 12.428 -6.948 15.617 1.00 9.85 180 LEU A O 1
ATOM 948 N N . ALA A 1 125 ? 14.592 -7.448 15.268 1.00 7.88 181 ALA A N 1
ATOM 949 C CA . ALA A 1 125 ? 15.070 -6.171 15.760 1.00 8.26 181 ALA A CA 1
ATOM 950 C C . ALA A 1 125 ? 14.565 -5.045 14.868 1.00 7.93 181 ALA A C 1
ATO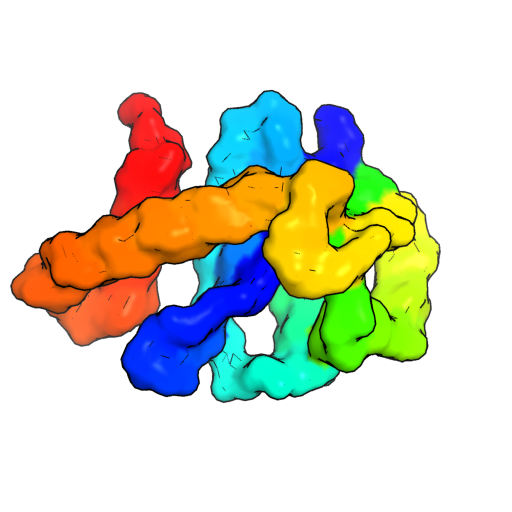M 951 O O . ALA A 1 125 ? 14.127 -4.009 15.371 1.00 8.62 181 ALA A O 1
ATOM 953 N N . VAL A 1 126 ? 14.684 -5.219 13.539 1.00 7.94 182 VAL A N 1
ATOM 954 C CA . VAL A 1 126 ? 14.222 -4.197 12.610 1.00 8.20 182 VAL A CA 1
ATOM 955 C C . VAL A 1 126 ? 12.717 -4.017 12.762 1.00 8.83 182 VAL A C 1
ATOM 956 O O . VAL A 1 126 ? 12.219 -2.859 12.778 1.00 9.71 182 VAL A O 1
ATOM 960 N N . HIS A 1 127 ? 11.949 -5.138 12.891 1.00 10.14 183 HIS A N 1
ATOM 961 C CA . HIS A 1 127 ? 10.512 -5.011 13.082 1.00 10.62 183 HIS A CA 1
ATOM 962 C C . HIS A 1 127 ? 10.223 -4.240 14.350 1.00 10.20 183 HIS A C 1
ATOM 963 O O . HIS A 1 127 ? 9.266 -3.447 14.352 1.00 11.79 183 HIS A O 1
ATOM 970 N N . SER A 1 128 ? 10.967 -4.430 15.439 1.00 10.03 184 SER A N 1
ATOM 971 C CA . SER A 1 128 ? 10.756 -3.684 16.668 1.00 10.45 184 SER A CA 1
ATOM 972 C C . SER A 1 128 ? 11.004 -2.214 16.483 1.00 9.83 184 SER A C 1
ATOM 973 O O . SER A 1 128 ? 10.265 -1.407 17.039 1.00 12.34 184 SER A O 1
ATOM 976 N N . LEU A 1 129 ? 12.008 -1.869 15.724 1.00 9.75 185 LEU A N 1
ATOM 977 C CA . LEU A 1 129 ? 12.219 -0.470 15.440 1.00 11.27 185 LEU A CA 1
ATOM 978 C C . LEU A 1 129 ? 11.103 0.088 14.538 1.00 10.62 185 LEU A C 1
ATOM 979 O O . LEU A 1 129 ? 10.743 1.261 14.754 1.00 15.23 185 LEU A O 1
ATOM 984 N N . ASN A 1 130 ? 10.574 -0.700 13.641 1.00 11.63 186 ASN A N 1
ATOM 985 C CA . ASN A 1 130 ? 9.577 -0.163 12.730 1.00 13.53 186 ASN A CA 1
ATOM 986 C C . ASN A 1 130 ? 8.122 -0.317 13.316 1.00 17.31 186 ASN A C 1
ATOM 987 O O . ASN A 1 130 ? 7.170 0.074 12.668 1.00 25.67 186 ASN A O 1
ATOM 992 N N . LYS A 1 131 ? 7.958 -0.865 14.525 1.00 19.39 187 LYS A N 1
ATOM 993 C CA . LYS A 1 131 ? 6.650 -1.364 15.021 1.00 24.29 187 LYS A CA 1
ATOM 994 C C . LYS A 1 131 ? 5.696 -0.279 15.109 1.00 22.85 187 LYS A C 1
ATOM 995 O O . LYS A 1 131 ? 6.024 0.825 15.585 1.00 38.11 187 LYS A O 1
ATOM 1001 N N . LYS A 1 132 ? 4.434 -0.645 14.766 1.00 24.60 188 LYS A N 1
ATOM 1002 C CA . LYS A 1 132 ? 3.318 0.213 14.825 1.00 21.22 188 LYS A CA 1
ATOM 1003 C C . LYS A 1 132 ? 2.008 -0.574 14.723 1.00 17.13 188 LYS A C 1
ATOM 1004 O O . LYS A 1 132 ? 1.886 -1.780 14.990 1.00 16.89 188 LYS A O 1
#

Organism: Feline immunodeficiency virus (isolate Petaluma) (NCBI:txid11674)

Secondary structure (DSSP, 8-state):
--EEEEEEEEETTEEEEEEEETTT--EEEEEES-SSHHHHHHHHHHHHHHS--SEEEEE-STTTSSHHHHHHHHHHT-EEEEESTT-TTTSHHHHHHHHHHHHHHHHHGGGSSSHHHHHHHHHHHHH--

Sequence (129 aa):
MGIWQMDCTHFDGKIILVGIHVESGYIWAQIISQETADCTVKAVLQLLSAHNVTELQTDNGPNFKNQKMEGVLNYMGVKHKFGIPGNPQSQALVENVNHTLKVWIQKFLPETTSLDNALSLAVHSLNKK

B-factor: mean 17.06, std 12.6, range [5.68, 104.35]

InterPro domains:
  IPR000477 Reverse transcriptase domain [PF00078] (219-389)
  IPR000477 Reverse transcriptase domain [PS50878] (200-389)
  IPR001037 Integrase, C-terminal, retroviral [PF00552] (1070-1113)
  IPR001037 Integrase, C-terminal, retroviral [PS51027] (1067-1115)
  IPR001584 Integrase, catalytic core [PF00665] (904-990)
  IPR001584 Integrase, catalytic core [PS50994] (899-1049)
  IPR001969 Aspartic peptidase, active site [PS00141] (65-76)
  IPR001995 Peptidase A2A, retrovirus, catalytic [PS50175] (63-144)
  IPR002156 Ribonuclease H domain [PF00075] (595-708)
  IPR002156 Ribonuclease H domain [PS50879] (592-712)
  IPR003308 Integrase, N-terminal zinc-binding domain [PS50876] (848-889)
  IPR008181 Deoxyuridine triphosphate nucleotidohydrolase [TIGR00576] (722-841)
  IPR010659 Reverse transcriptase connection [PF06815] (473-575)
  IPR010661 Reverse transcriptase thumb [PF06817] (397-459)
  IPR012337 Ribonuclease H-like superfamily [SSF53098] (585-711)
  IPR012337 Ribonuclease H-like superfamily [SSF53098] (902-1053)
  IPR017856 Integrase-like, N-terminal [G3DSA:1.10.10.200] (845-898)
  IPR017856 Integrase-like, N-terminal [SSF46919] (846-898)
  IPR018061 Retropepsins [PF00077] (49-152)
  IPR021109 Aspartic peptidase domain superfamily [G3DSA:2.40.70.10] (39-154)

Foldseek 3Di:
DQEKAWDWDDDPRWIKIWIAPPPPRQIDIDTWDDQALVRLQVVVLVVVVVDPHAEYFYECDPNCNHDVNVVSCVVSNHHYHYYHPCDPPRCVSVVVVRVQLNVQLVVCVVVDDDSRVSSVVSSCVSVDD

CATH classification: 3.30.420.10

Radius of gyration: 14.06 Å; Cα contacts (8 Å, |Δi|>4): 223; chains: 1; bounding box: 33×36×36 Å

Nearest PDB structures (foldseek):
  4mq3-assembly1_A  TM=1.008E+00  e=1.723E-27  Feline immunodeficiency virus (isolate Petaluma)
  4pa1-assembly1_A  TM=9.747E-01  e=6.302E-24  Feline immunodeficiency virus (isolate Petaluma)
  8fnd-assembly1_G  TM=9.182E-01  e=1.745E-15  Homo sapiens
  6puw-assembly1_A-2  TM=9.202E-01  e=2.714E-15  Saccharolobus solfataricus P2
  8fnj-assembly1_G  TM=9.189E-01  e=2.891E-15  Homo sapiens

Solvent-accessible surface area: 7144 Å² total; per-residue (Å²): 166,11,29,9,4,0,30,16,11,90,18,123,69,119,19,0,0,0,0,17,32,50,110,75,34,101,8,45,25,76,52,10,108,103,71,50,33,82,16,0,13,134,4,0,69,113,4,9,79,78,71,134,11,66,34,0,24,0,18,57,18,107,35,6,92,38,160,110,0,93,38,30,2,104,188,65,61,9,116,30,84,80,18,116,91,35,16,118,152,1,2,35,79,0,69,92,17,12,121,63,0,56,98,88,0,113,94,23,71,116,102,32,131,49,35,80,71,0,4,70,68,0,21,101,16,51,43,137,245